Protein AF-A0A173RET5-F1 (afdb_monomer_lite)

Secondary structure (DSSP, 8-state):
--TTS---SS---EE-TTS-TTS-SSEEEEEEEB-TTS-BTGGGGGGGSHHHHHH--EEEEE-SS-EEEEEEEEEEEEE--S---SS-SSHHHHHHHHHHHHHH-SS-----S-----EEEEEEE--STT-EEEEEEEEE-

Structure (mmCIF, N/CA/C/O backbone):
data_AF-A0A173RET5-F1
#
_entry.id   AF-A0A173RET5-F1
#
loop_
_atom_site.group_PDB
_atom_site.id
_atom_site.type_symbol
_atom_site.label_atom_id
_atom_site.label_alt_id
_atom_site.label_comp_id
_atom_site.label_asym_id
_atom_site.label_entity_id
_atom_site.label_seq_id
_atom_site.pdbx_PDB_ins_code
_atom_site.Cartn_x
_atom_site.Cartn_y
_atom_site.Cartn_z
_atom_site.occupancy
_atom_site.B_iso_or_equiv
_atom_site.auth_seq_id
_atom_site.auth_comp_id
_atom_site.auth_asym_id
_atom_site.auth_atom_id
_atom_site.pdbx_PDB_model_num
ATOM 1 N N . MET A 1 1 ? 16.230 -11.394 -3.941 1.00 83.81 1 MET A N 1
ATOM 2 C CA . MET A 1 1 ? 15.971 -12.848 -3.826 1.00 83.81 1 MET A CA 1
ATOM 3 C C . MET A 1 1 ? 14.495 -13.091 -4.084 1.00 83.81 1 MET A C 1
ATOM 5 O O . MET A 1 1 ? 13.721 -12.183 -3.809 1.00 83.81 1 MET A O 1
ATOM 9 N N . ASP A 1 2 ? 14.122 -14.251 -4.621 1.00 90.44 2 ASP A N 1
ATOM 10 C CA . ASP A 1 2 ? 12.723 -14.685 -4.705 1.00 90.44 2 ASP A CA 1
ATOM 11 C C . ASP A 1 2 ? 12.213 -15.212 -3.347 1.00 90.44 2 ASP A C 1
ATOM 13 O O . ASP A 1 2 ? 12.929 -15.188 -2.340 1.00 90.44 2 ASP A O 1
ATOM 17 N N . TYR A 1 3 ? 10.961 -15.676 -3.311 1.00 91.25 3 TYR A N 1
ATOM 18 C CA . TYR A 1 3 ? 10.323 -16.222 -2.110 1.00 91.25 3 TYR A CA 1
ATOM 19 C C . TYR A 1 3 ? 11.087 -17.425 -1.529 1.00 91.25 3 TYR A C 1
ATOM 21 O O . TYR A 1 3 ? 11.172 -17.584 -0.313 1.00 91.25 3 TYR A O 1
ATOM 29 N N . ASN A 1 4 ? 11.726 -18.221 -2.390 1.00 93.12 4 ASN A N 1
ATOM 30 C CA . ASN A 1 4 ? 12.528 -19.387 -2.019 1.00 93.12 4 ASN A CA 1
ATOM 31 C C . ASN A 1 4 ? 13.980 -19.022 -1.662 1.00 93.12 4 ASN A C 1
ATOM 33 O O . ASN A 1 4 ? 14.838 -19.904 -1.593 1.00 93.12 4 ASN A O 1
ATOM 37 N N . LYS A 1 5 ? 14.275 -17.730 -1.454 1.00 90.38 5 LYS A N 1
ATOM 38 C CA . LYS A 1 5 ? 15.609 -17.185 -1.151 1.00 90.38 5 LYS A CA 1
ATOM 39 C C . LYS A 1 5 ? 16.640 -17.399 -2.267 1.00 90.38 5 LYS A C 1
ATOM 41 O O . LYS A 1 5 ? 17.840 -17.259 -2.037 1.00 90.38 5 LYS A O 1
ATOM 46 N N . LYS A 1 6 ? 16.205 -17.693 -3.494 1.00 94.06 6 LYS A N 1
ATOM 47 C CA . LYS A 1 6 ? 17.093 -17.819 -4.656 1.00 94.06 6 LYS A CA 1
ATOM 48 C C . LYS A 1 6 ? 17.346 -16.449 -5.278 1.00 94.06 6 LYS A C 1
ATOM 50 O O . LYS A 1 6 ? 16.569 -15.506 -5.107 1.00 94.06 6 LYS A O 1
ATOM 55 N N . LYS A 1 7 ? 18.458 -16.294 -6.001 1.00 89.56 7 LYS A N 1
ATOM 56 C CA . LYS A 1 7 ? 18.720 -15.060 -6.759 1.00 89.56 7 LYS A CA 1
ATOM 57 C C . LYS A 1 7 ? 17.618 -14.872 -7.807 1.00 89.56 7 LYS A C 1
ATOM 59 O O . LYS A 1 7 ? 17.296 -15.796 -8.539 1.00 89.56 7 LYS A O 1
ATOM 64 N N . SER A 1 8 ? 17.049 -13.673 -7.860 1.00 88.19 8 SER A N 1
ATOM 65 C CA . SER A 1 8 ? 15.991 -13.301 -8.801 1.00 88.19 8 SER A CA 1
ATOM 66 C C . SER A 1 8 ? 16.066 -11.804 -9.059 1.00 88.19 8 SER A C 1
ATOM 68 O O . SER A 1 8 ? 16.204 -11.032 -8.106 1.00 88.19 8 SER A O 1
ATOM 70 N N . SER A 1 9 ? 15.961 -11.417 -10.330 1.00 84.06 9 SER A N 1
ATOM 71 C CA . SER A 1 9 ? 15.901 -10.019 -10.771 1.00 84.06 9 SER A CA 1
ATOM 72 C C . SER A 1 9 ? 14.577 -9.347 -10.412 1.00 84.06 9 SER A C 1
ATOM 74 O O . SER A 1 9 ? 14.540 -8.138 -10.232 1.00 84.06 9 SER A O 1
ATOM 76 N N . SER A 1 10 ? 13.499 -10.129 -10.286 1.00 84.31 10 SER A N 1
ATOM 77 C CA . SER A 1 10 ? 12.160 -9.621 -9.952 1.00 84.31 10 SER A CA 1
ATOM 78 C C . SER A 1 10 ? 11.906 -9.528 -8.451 1.00 84.31 10 SER A C 1
ATOM 80 O O . SER A 1 10 ? 10.901 -8.955 -8.045 1.00 84.31 10 SER A O 1
ATOM 82 N N . GLY A 1 11 ? 12.791 -10.105 -7.631 1.00 88.62 11 GLY A N 1
ATOM 83 C CA . GLY A 1 11 ? 12.644 -10.139 -6.180 1.00 88.62 11 GLY A CA 1
ATOM 84 C C . GLY A 1 11 ? 11.358 -10.831 -5.711 1.00 88.62 11 GLY A C 1
ATOM 85 O O . GLY A 1 11 ? 10.864 -11.757 -6.357 1.00 88.62 11 GLY A O 1
ATOM 86 N N . THR A 1 12 ? 10.830 -10.351 -4.587 1.00 92.62 12 THR A N 1
ATOM 87 C CA . THR A 1 12 ? 9.563 -10.777 -3.975 1.00 92.62 12 THR A CA 1
ATOM 88 C C . THR A 1 12 ? 8.863 -9.539 -3.437 1.00 92.62 12 THR A C 1
ATOM 90 O O . THR A 1 12 ? 9.532 -8.581 -3.059 1.00 92.62 12 THR A O 1
ATOM 93 N N . ILE A 1 13 ? 7.534 -9.555 -3.377 1.00 94.69 13 ILE A N 1
ATOM 94 C CA . ILE A 1 13 ? 6.783 -8.546 -2.623 1.00 94.69 13 ILE A CA 1
ATOM 95 C C . ILE A 1 13 ? 7.055 -8.754 -1.129 1.00 94.69 13 ILE A C 1
ATOM 97 O O . ILE A 1 13 ? 6.978 -9.885 -0.649 1.00 94.69 13 ILE A O 1
ATOM 101 N N . PHE A 1 14 ? 7.375 -7.692 -0.392 1.00 94.88 14 PHE A N 1
ATOM 102 C CA . PHE A 1 14 ? 7.704 -7.790 1.031 1.00 94.88 14 PHE A CA 1
ATOM 103 C C . PHE A 1 14 ? 7.076 -6.665 1.853 1.00 94.88 14 PHE A C 1
ATOM 105 O O . PHE A 1 14 ? 6.886 -5.555 1.365 1.00 94.88 14 PHE A O 1
ATOM 112 N N . LEU A 1 15 ? 6.760 -6.972 3.110 1.00 96.75 15 LEU A N 1
ATOM 113 C CA . LEU A 1 15 ? 6.326 -6.002 4.112 1.00 96.75 15 LEU A CA 1
ATOM 114 C C . LEU A 1 15 ? 7.558 -5.313 4.720 1.00 96.75 15 LEU A C 1
ATOM 116 O O . LEU A 1 15 ? 8.582 -5.966 4.931 1.00 96.75 15 LEU A O 1
ATOM 120 N N . ASP A 1 16 ? 7.452 -4.016 4.999 1.00 95.81 16 ASP A N 1
ATOM 121 C CA . ASP A 1 16 ? 8.477 -3.245 5.705 1.00 95.81 16 ASP A CA 1
ATOM 122 C C . ASP A 1 16 ? 8.849 -3.906 7.039 1.00 95.81 16 ASP A C 1
ATOM 124 O O . ASP A 1 16 ? 7.982 -4.399 7.765 1.00 95.81 16 ASP A O 1
ATOM 128 N N . HIS A 1 17 ? 10.140 -3.918 7.377 1.00 95.00 17 HIS A N 1
ATOM 129 C CA . HIS A 1 17 ? 10.622 -4.598 8.577 1.00 95.00 17 HIS A CA 1
ATOM 130 C C . HIS A 1 17 ? 10.081 -3.977 9.870 1.00 95.00 17 HIS A C 1
ATOM 132 O O . HIS A 1 17 ? 10.093 -4.640 10.906 1.00 95.00 17 HIS A O 1
ATOM 138 N N . GLY A 1 18 ? 9.698 -2.694 9.844 1.00 95.75 18 GLY A N 1
ATOM 139 C CA . GLY A 1 18 ? 9.168 -1.997 11.012 1.00 95.75 18 GLY A CA 1
ATOM 140 C C . GLY A 1 18 ? 7.688 -2.289 11.251 1.00 95.75 18 GLY A C 1
ATOM 141 O O . GLY A 1 18 ? 7.175 -1.982 12.324 1.00 95.75 18 GLY A O 1
ATOM 142 N N . CYS A 1 19 ? 6.998 -2.874 10.268 1.00 97.25 19 CYS A N 1
ATOM 143 C CA . CYS A 1 19 ? 5.599 -3.252 10.401 1.00 97.25 19 CYS A CA 1
ATOM 144 C C . CYS A 1 19 ? 5.449 -4.566 11.173 1.00 97.25 19 CYS A C 1
ATOM 146 O O . CYS A 1 19 ? 6.290 -5.468 11.111 1.00 97.25 19 CYS A O 1
ATOM 148 N N . ASP A 1 20 ? 4.311 -4.715 11.843 1.00 96.38 20 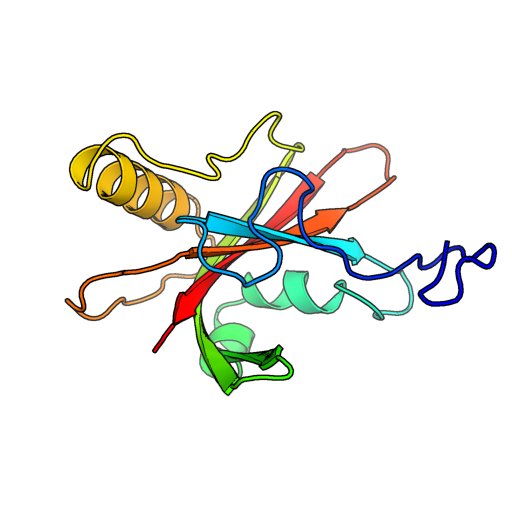ASP A N 1
ATOM 149 C CA . ASP A 1 20 ? 3.923 -5.983 12.439 1.00 96.38 20 ASP A CA 1
ATOM 150 C C . ASP A 1 20 ? 3.552 -6.989 11.340 1.00 96.38 20 ASP A C 1
ATOM 152 O O . ASP A 1 20 ? 2.725 -6.720 10.466 1.00 96.38 20 ASP A O 1
ATOM 156 N N . LYS A 1 21 ? 4.133 -8.191 11.412 1.00 93.62 21 LYS A N 1
ATOM 157 C CA . LYS A 1 21 ? 3.939 -9.275 10.430 1.00 93.62 21 LYS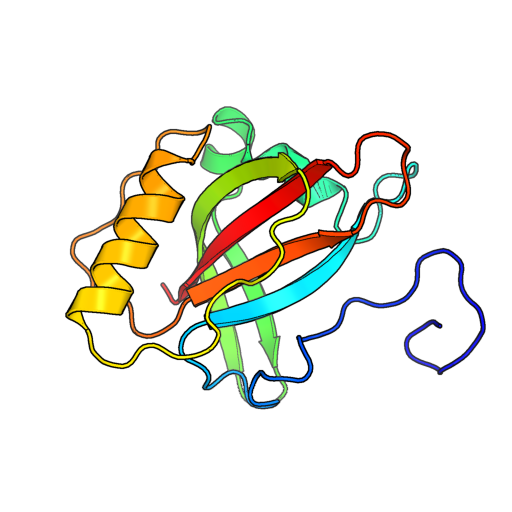 A CA 1
ATOM 158 C C . LYS A 1 21 ? 2.485 -9.752 10.321 1.00 93.62 21 LYS A C 1
ATOM 160 O O . LYS A 1 21 ? 2.135 -10.421 9.352 1.00 93.62 21 LYS A O 1
ATOM 165 N N . SER A 1 22 ? 1.652 -9.430 11.306 1.00 93.19 22 SER A N 1
ATOM 166 C CA . SER A 1 22 ? 0.219 -9.728 11.350 1.00 93.19 22 SER A CA 1
ATOM 167 C C . SER A 1 22 ? -0.646 -8.628 10.726 1.00 93.19 22 SER A C 1
ATOM 169 O O . SER A 1 22 ? -1.868 -8.709 10.825 1.00 93.19 22 SER A O 1
ATOM 171 N N . PHE A 1 23 ? -0.041 -7.615 10.094 1.00 95.06 23 PHE A N 1
ATOM 172 C CA . PHE A 1 23 ? -0.717 -6.466 9.484 1.00 95.06 23 PHE A CA 1
ATOM 173 C C . PHE A 1 23 ? -1.537 -5.617 10.472 1.00 95.06 23 PHE A C 1
ATOM 175 O O . PHE A 1 23 ? -2.593 -5.084 10.123 1.00 95.06 23 PHE A O 1
ATOM 182 N N . ILE A 1 24 ? -1.076 -5.510 11.725 1.00 94.75 24 ILE A N 1
ATOM 183 C CA . ILE A 1 24 ? -1.760 -4.725 12.767 1.00 94.75 24 ILE A CA 1
ATOM 184 C C . ILE A 1 24 ? -1.203 -3.309 12.950 1.00 94.75 24 ILE A C 1
ATOM 186 O O . ILE A 1 24 ? -1.813 -2.550 13.700 1.00 94.75 24 ILE A O 1
ATOM 190 N N . SER A 1 25 ? -0.115 -2.943 12.263 1.00 97.38 25 SER A N 1
ATOM 191 C CA . SER A 1 25 ? 0.431 -1.579 12.268 1.00 97.38 25 SER A CA 1
ATOM 192 C C . SER A 1 25 ? -0.579 -0.565 11.731 1.00 97.38 25 SER A C 1
ATOM 194 O O . SER A 1 25 ? -1.436 -0.913 10.911 1.00 97.38 25 SER A O 1
ATOM 196 N N . ASP A 1 26 ? -0.452 0.697 12.151 1.00 97.56 26 ASP A N 1
ATOM 197 C CA . ASP A 1 26 ? -1.339 1.764 11.677 1.00 97.56 26 ASP A CA 1
ATOM 198 C C . ASP A 1 26 ? -1.205 1.983 10.167 1.00 97.56 26 ASP A C 1
ATOM 200 O O . ASP A 1 26 ? -2.198 2.255 9.491 1.00 97.56 26 ASP A O 1
ATOM 204 N N . ASN A 1 27 ? 0.012 1.842 9.638 1.00 98.06 27 ASN A N 1
ATOM 205 C CA . ASN A 1 27 ? 0.307 1.844 8.212 1.00 98.06 27 ASN A CA 1
ATOM 206 C C . ASN A 1 27 ? 1.204 0.653 7.851 1.00 98.06 27 ASN A C 1
ATOM 208 O O . ASN A 1 27 ? 2.359 0.580 8.263 1.00 98.06 27 ASN A O 1
ATOM 212 N N . ASN A 1 28 ? 0.666 -0.275 7.063 1.00 97.94 28 ASN A N 1
ATOM 213 C CA . ASN A 1 28 ? 1.354 -1.478 6.613 1.00 97.94 28 ASN A CA 1
ATOM 214 C C . ASN A 1 28 ? 1.968 -1.219 5.240 1.00 97.94 28 ASN A C 1
ATOM 216 O O . ASN A 1 28 ? 1.260 -1.174 4.230 1.00 97.94 28 ASN A O 1
ATOM 220 N N . ILE A 1 29 ? 3.282 -1.021 5.209 1.00 97.44 29 ILE A N 1
ATOM 221 C CA . ILE A 1 29 ? 3.997 -0.627 3.997 1.00 97.44 29 ILE A CA 1
ATOM 222 C C . ILE A 1 29 ? 4.520 -1.874 3.283 1.00 97.44 29 ILE A C 1
ATOM 224 O O . ILE A 1 29 ? 5.263 -2.669 3.852 1.00 97.44 29 ILE A O 1
ATOM 228 N N . ILE A 1 30 ? 4.129 -2.045 2.026 1.00 97.25 30 ILE A N 1
ATOM 229 C CA . ILE A 1 30 ? 4.401 -3.220 1.206 1.00 97.25 30 ILE A CA 1
ATOM 230 C C . ILE A 1 30 ? 5.147 -2.765 -0.046 1.00 97.25 30 ILE A C 1
ATOM 232 O O . ILE A 1 30 ? 4.674 -1.915 -0.800 1.00 97.25 30 ILE A O 1
ATOM 236 N N . TYR A 1 31 ? 6.301 -3.367 -0.301 1.00 95.31 31 TYR A N 1
ATOM 237 C CA . TYR A 1 31 ? 7.165 -3.036 -1.425 1.00 95.31 31 TYR A CA 1
ATOM 238 C C . TYR A 1 31 ? 7.153 -4.134 -2.479 1.00 95.31 31 TYR A C 1
ATOM 240 O O . TYR A 1 31 ? 7.070 -5.324 -2.173 1.00 95.31 31 TYR A O 1
ATOM 248 N N . GLY A 1 32 ? 7.312 -3.730 -3.734 1.00 93.62 32 GLY A N 1
ATOM 249 C CA . GLY A 1 32 ? 7.482 -4.644 -4.855 1.00 93.62 32 GLY A CA 1
ATOM 250 C C . GLY A 1 32 ? 8.134 -3.947 -6.039 1.00 93.62 32 GLY A C 1
ATOM 251 O O . GLY A 1 32 ? 8.036 -2.731 -6.196 1.00 93.62 32 GLY A O 1
ATOM 252 N N . HIS A 1 33 ? 8.824 -4.704 -6.884 1.00 90.94 33 HIS A N 1
ATOM 253 C CA . HIS A 1 33 ? 9.476 -4.128 -8.057 1.00 90.94 33 HIS A CA 1
ATOM 254 C C . HIS A 1 33 ? 8.468 -3.682 -9.117 1.00 90.94 33 HIS A C 1
ATOM 256 O O . HIS A 1 33 ? 7.431 -4.311 -9.320 1.00 90.94 33 HIS A O 1
ATOM 262 N N . HIS A 1 34 ? 8.804 -2.612 -9.833 1.00 88.88 34 HIS A N 1
ATOM 263 C CA . HIS A 1 34 ? 8.176 -2.273 -11.106 1.00 88.88 34 HIS A CA 1
ATOM 264 C C . HIS A 1 34 ? 8.995 -2.915 -12.232 1.00 88.88 34 HIS A C 1
ATOM 266 O O . HIS A 1 34 ? 10.036 -2.398 -12.631 1.00 88.88 34 HIS A O 1
ATOM 272 N N . MET A 1 35 ? 8.543 -4.068 -12.728 1.00 86.75 35 MET A N 1
ATOM 273 C CA . MET A 1 35 ? 9.238 -4.785 -13.798 1.00 86.75 35 MET A CA 1
ATOM 274 C C . MET A 1 35 ? 8.801 -4.287 -15.181 1.00 86.75 35 MET A C 1
ATOM 276 O O . MET A 1 35 ? 7.608 -4.121 -15.431 1.00 86.75 35 MET A O 1
ATOM 280 N N . LYS A 1 36 ? 9.751 -4.137 -16.118 1.00 84.50 36 LYS A N 1
ATOM 281 C CA . LYS A 1 36 ? 9.489 -3.693 -17.509 1.00 84.50 36 LYS A CA 1
ATOM 282 C C . LYS A 1 36 ? 8.543 -4.609 -18.290 1.00 84.50 36 LYS A C 1
ATOM 284 O O . LYS A 1 36 ? 7.882 -4.162 -19.216 1.00 84.50 36 LYS A O 1
ATOM 289 N N . ASN A 1 37 ? 8.459 -5.883 -17.908 1.00 86.00 37 ASN A N 1
ATOM 290 C CA . ASN A 1 37 ? 7.536 -6.858 -18.496 1.00 86.00 37 ASN A CA 1
ATOM 291 C C . ASN A 1 37 ? 6.119 -6.808 -17.883 1.00 86.00 37 ASN A C 1
ATOM 293 O O . ASN A 1 37 ? 5.306 -7.687 -18.159 1.00 86.00 37 ASN A O 1
ATOM 297 N N . GLY A 1 38 ? 5.818 -5.821 -17.032 1.00 86.69 38 GLY A N 1
ATOM 298 C CA . GLY A 1 38 ? 4.482 -5.613 -16.473 1.00 86.69 38 GLY A CA 1
ATOM 299 C C . GLY A 1 38 ? 4.126 -6.495 -15.269 1.00 86.69 38 GLY A C 1
ATOM 300 O O . GLY A 1 38 ? 2.971 -6.479 -14.835 1.00 86.69 38 GLY A O 1
ATOM 301 N N . THR A 1 39 ? 5.076 -7.258 -14.718 1.00 90.38 39 THR A N 1
ATOM 302 C CA . THR A 1 39 ? 4.853 -8.109 -13.536 1.00 90.38 39 THR A CA 1
ATOM 303 C C . THR A 1 39 ? 5.079 -7.355 -12.218 1.00 90.38 39 THR A C 1
ATOM 305 O O . THR A 1 39 ? 5.424 -6.169 -12.198 1.00 90.38 39 THR A O 1
ATOM 308 N N . MET A 1 40 ? 4.878 -8.053 -11.093 1.00 92.00 40 MET A N 1
ATOM 309 C CA . MET A 1 40 ? 5.047 -7.515 -9.741 1.00 92.00 40 MET A CA 1
ATOM 310 C C . MET A 1 40 ? 4.132 -6.300 -9.513 1.00 92.00 40 MET A C 1
ATOM 312 O O . MET A 1 40 ? 2.919 -6.405 -9.688 1.00 92.00 40 MET A O 1
ATOM 316 N N . PHE A 1 41 ? 4.682 -5.147 -9.138 1.00 94.62 41 PHE A N 1
ATOM 317 C CA . PHE A 1 41 ? 3.920 -3.928 -8.875 1.00 94.62 41 PHE A CA 1
ATOM 318 C C . PHE A 1 41 ? 3.834 -2.984 -10.079 1.00 94.62 41 PHE A C 1
ATOM 320 O O . PHE A 1 41 ? 3.340 -1.870 -9.939 1.00 94.62 41 PHE A O 1
ATOM 327 N N . ALA A 1 42 ? 4.220 -3.415 -11.285 1.00 90.81 42 ALA A N 1
ATOM 328 C CA . ALA A 1 42 ? 4.093 -2.586 -12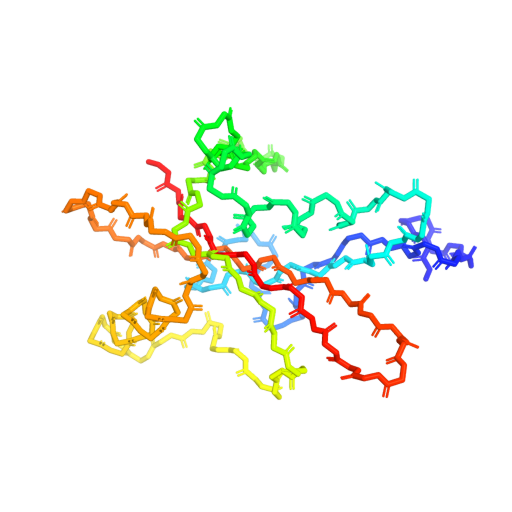.488 1.00 90.81 42 ALA A CA 1
ATOM 329 C C . ALA A 1 42 ? 2.655 -2.084 -12.727 1.00 90.81 42 ALA A C 1
ATOM 331 O O . ALA A 1 42 ? 2.445 -0.951 -13.149 1.00 90.81 42 ALA A O 1
ATOM 332 N N . LYS A 1 43 ? 1.643 -2.900 -12.399 1.00 92.12 43 LYS A N 1
ATOM 333 C CA . LYS A 1 43 ? 0.233 -2.499 -12.523 1.00 92.12 43 LYS A CA 1
ATOM 334 C C . LYS A 1 43 ? -0.189 -1.418 -11.524 1.00 92.12 43 LYS A C 1
ATOM 336 O O . LYS A 1 43 ? -1.198 -0.769 -11.777 1.00 92.12 43 LYS A O 1
ATOM 341 N N . LEU A 1 44 ? 0.564 -1.187 -10.441 1.00 93.50 44 LEU A N 1
ATOM 342 C CA . LEU A 1 44 ? 0.233 -0.135 -9.475 1.00 93.50 44 LEU A CA 1
ATOM 343 C C . LEU A 1 44 ? 0.266 1.263 -10.102 1.00 93.50 44 LEU A C 1
ATOM 345 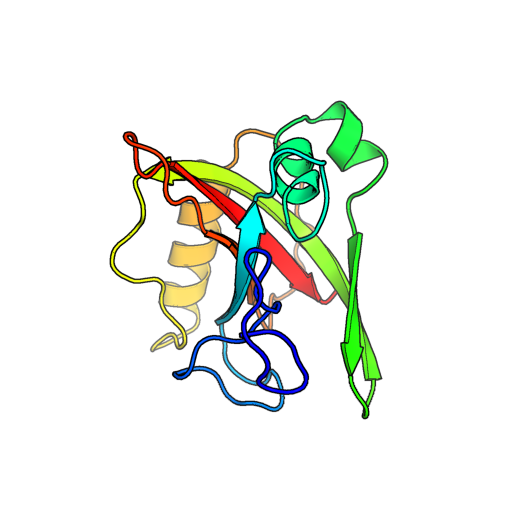O O . LEU A 1 44 ? -0.506 2.126 -9.699 1.00 93.50 44 LEU A O 1
ATOM 349 N N . LEU A 1 45 ? 1.090 1.465 -11.137 1.00 92.62 45 LEU A N 1
ATOM 350 C CA . LEU A 1 45 ? 1.158 2.725 -11.882 1.00 92.62 45 LEU A CA 1
ATOM 351 C C . LEU A 1 45 ? -0.205 3.124 -12.454 1.00 92.62 45 LEU A C 1
ATOM 353 O O . LEU A 1 45 ? -0.534 4.305 -12.468 1.00 92.62 45 LEU A O 1
ATOM 357 N N . LYS A 1 46 ? -1.020 2.147 -12.867 1.00 95.25 46 LYS A N 1
ATOM 358 C CA . LYS A 1 46 ? -2.330 2.402 -13.474 1.00 95.25 46 LYS A CA 1
ATOM 359 C C . LYS A 1 46 ? -3.352 2.958 -12.490 1.00 95.25 46 LYS A C 1
ATOM 361 O O . LYS A 1 46 ? -4.300 3.592 -12.926 1.00 95.25 46 LYS A O 1
ATOM 366 N N . PHE A 1 47 ? -3.171 2.789 -11.177 1.00 96.38 47 PHE A N 1
ATOM 367 C CA . PHE A 1 47 ? -4.082 3.393 -10.193 1.00 96.38 47 PHE A CA 1
ATOM 368 C C . PHE A 1 47 ? -4.062 4.923 -10.220 1.00 96.38 47 PHE A C 1
ATOM 370 O O . PHE A 1 47 ? -4.993 5.540 -9.716 1.00 96.38 47 PHE A O 1
ATOM 377 N N . ARG A 1 48 ? -3.036 5.528 -10.828 1.00 94.69 48 ARG A N 1
ATOM 378 C CA . ARG A 1 48 ? -2.954 6.972 -11.069 1.00 94.69 48 ARG A CA 1
ATOM 379 C C . ARG A 1 48 ? -3.919 7.442 -12.167 1.00 94.69 48 ARG A C 1
ATOM 381 O O . ARG A 1 48 ? -4.279 8.612 -12.214 1.00 94.69 48 ARG A O 1
ATOM 388 N N . GLU A 1 49 ? -4.363 6.533 -13.034 1.00 95.81 49 GLU A N 1
ATOM 389 C CA . GLU A 1 49 ? -5.330 6.810 -14.093 1.00 95.81 49 GLU A CA 1
ATOM 390 C C . GLU A 1 49 ? -6.759 6.671 -13.550 1.00 95.81 49 GLU A C 1
ATOM 392 O O . GLU A 1 49 ? -7.191 5.593 -13.132 1.00 95.81 49 GLU A O 1
ATOM 397 N N . GLU A 1 50 ? -7.542 7.749 -13.612 1.00 94.62 50 GLU A N 1
ATOM 398 C CA . GLU A 1 50 ? -8.906 7.776 -13.065 1.00 94.62 50 GLU A CA 1
ATOM 399 C C . GLU A 1 50 ? -9.821 6.696 -13.681 1.00 94.62 50 GLU A C 1
ATOM 401 O O . GLU A 1 50 ? -10.661 6.105 -13.001 1.00 94.62 50 GLU A O 1
ATOM 406 N N . SER A 1 51 ? -9.644 6.396 -14.972 1.00 95.56 51 SER A N 1
ATOM 407 C CA . SER A 1 51 ? -10.426 5.386 -15.695 1.00 95.56 51 SER A CA 1
ATOM 408 C C . SER A 1 51 ? -10.134 3.956 -15.225 1.00 95.56 51 SER A C 1
ATOM 410 O O . SER A 1 51 ? -11.052 3.134 -15.150 1.00 95.56 51 SER A O 1
ATOM 412 N N . PHE A 1 52 ? -8.878 3.660 -14.880 1.00 96.44 52 PHE A N 1
ATOM 413 C CA . PHE A 1 52 ? -8.478 2.377 -14.316 1.00 96.44 52 PHE A CA 1
ATOM 414 C C . PHE A 1 52 ? -8.995 2.249 -12.889 1.00 96.44 52 PHE A C 1
ATOM 416 O O . PHE A 1 52 ? -9.626 1.245 -12.567 1.00 96.44 52 PHE A O 1
ATOM 423 N N . LEU A 1 53 ? -8.810 3.286 -12.068 1.00 95.12 53 LEU A N 1
ATOM 424 C CA . LEU A 1 53 ? -9.276 3.299 -10.686 1.00 95.12 53 LEU A CA 1
ATOM 425 C C . LEU A 1 53 ? -10.793 3.083 -10.590 1.00 95.12 53 LEU A C 1
ATOM 427 O O . LEU A 1 53 ? -11.242 2.271 -9.788 1.00 95.12 53 LEU A O 1
ATOM 431 N N . LYS A 1 54 ? -11.591 3.729 -11.455 1.00 93.12 54 LYS A N 1
ATOM 432 C CA . LYS A 1 54 ? -13.053 3.523 -11.512 1.00 93.12 54 LYS A CA 1
ATOM 433 C C . LYS A 1 54 ? -13.435 2.050 -11.702 1.00 93.12 54 LYS A C 1
ATOM 435 O O . LYS A 1 54 ? -14.419 1.597 -11.126 1.00 93.12 54 LYS A O 1
ATOM 440 N N . LYS A 1 55 ? -12.656 1.299 -12.487 1.00 96.06 55 LYS A N 1
ATOM 441 C CA . LYS A 1 55 ? -12.886 -0.131 -12.760 1.00 96.06 55 LYS A CA 1
ATOM 442 C C . LYS A 1 55 ? -12.226 -1.055 -11.731 1.00 96.06 55 LYS A C 1
ATOM 444 O O . LYS A 1 55 ? -12.700 -2.165 -11.515 1.00 96.06 55 LYS A O 1
ATOM 449 N N . HIS A 1 56 ? -11.142 -0.605 -11.109 1.00 95.75 56 HIS A N 1
ATOM 450 C CA . HIS A 1 56 ? -10.278 -1.385 -10.231 1.00 95.75 56 HIS A CA 1
ATOM 451 C C . HIS A 1 56 ? -9.903 -0.549 -9.000 1.00 95.75 56 HIS A C 1
ATOM 453 O O . HIS A 1 56 ? -8.791 -0.042 -8.905 1.00 95.75 56 HIS A O 1
ATOM 459 N N . HIS A 1 57 ? -10.834 -0.388 -8.058 1.00 94.38 57 HIS A N 1
ATOM 460 C CA . HIS A 1 57 ? -10.633 0.430 -6.851 1.00 94.38 57 HIS A CA 1
ATOM 461 C C . HIS A 1 57 ? -10.304 -0.392 -5.596 1.00 94.38 57 HIS A C 1
ATOM 463 O O . HIS A 1 57 ? -10.079 0.192 -4.539 1.00 94.38 57 HIS A O 1
ATOM 469 N N . VAL A 1 58 ? -10.270 -1.725 -5.698 1.00 96.06 58 VAL A N 1
ATOM 470 C CA . VAL A 1 58 ? -10.002 -2.634 -4.574 1.00 96.06 58 VAL A CA 1
ATOM 471 C C . VAL A 1 58 ? -8.739 -3.447 -4.838 1.00 96.06 58 VAL A C 1
ATOM 473 O O . VAL A 1 58 ? -8.584 -4.056 -5.898 1.00 96.06 58 VAL A O 1
ATOM 476 N N . ILE A 1 59 ? -7.858 -3.488 -3.845 1.00 97.19 59 ILE A N 1
ATOM 477 C CA . ILE A 1 59 ? -6.737 -4.422 -3.747 1.00 97.19 59 ILE A CA 1
ATOM 478 C C . ILE A 1 59 ? -7.131 -5.506 -2.742 1.00 97.19 59 ILE A C 1
ATOM 480 O O . ILE A 1 59 ? -7.592 -5.196 -1.648 1.00 97.19 59 ILE A O 1
ATOM 484 N N . ILE A 1 60 ? -6.948 -6.778 -3.093 1.00 97.56 60 ILE A N 1
ATOM 485 C CA . ILE A 1 60 ? -7.267 -7.895 -2.196 1.00 97.56 60 ILE A CA 1
ATOM 486 C C . ILE A 1 60 ? -5.971 -8.425 -1.586 1.00 97.56 60 ILE A C 1
ATOM 488 O O . ILE A 1 60 ? -5.065 -8.838 -2.313 1.00 97.56 60 ILE A O 1
ATOM 492 N N . LEU A 1 61 ? -5.892 -8.429 -0.256 1.00 96.31 61 LEU A N 1
ATOM 493 C CA . LEU A 1 61 ? -4.770 -8.992 0.490 1.00 96.31 61 LEU A CA 1
ATOM 494 C C . LEU A 1 61 ? -5.216 -10.265 1.212 1.00 96.31 61 LEU A C 1
ATOM 496 O O . LEU A 1 61 ? -5.987 -10.225 2.171 1.00 96.31 61 LEU A O 1
ATOM 500 N N . TYR A 1 62 ? -4.705 -11.402 0.748 1.00 95.62 62 TYR A N 1
ATOM 501 C CA . TYR A 1 62 ? -4.926 -12.700 1.376 1.00 95.62 62 TYR A CA 1
ATOM 502 C C . TYR A 1 62 ? -3.901 -12.928 2.483 1.00 95.62 62 TYR A C 1
ATOM 504 O O . TYR A 1 62 ? -2.694 -12.868 2.253 1.00 95.62 62 TYR A O 1
ATOM 512 N N . THR A 1 63 ? -4.386 -13.229 3.682 1.00 91.69 63 THR A N 1
ATOM 513 C CA . THR A 1 63 ? -3.563 -13.678 4.807 1.00 91.69 63 THR A CA 1
ATOM 514 C C . THR A 1 63 ? -4.034 -15.061 5.252 1.00 91.69 63 THR A C 1
ATOM 516 O O . THR A 1 63 ? -5.177 -15.425 4.973 1.00 91.69 63 THR A O 1
ATOM 519 N N . PRO A 1 64 ? -3.223 -15.823 6.010 1.00 92.50 64 PRO A N 1
ATOM 520 C CA . PRO A 1 64 ? -3.673 -17.102 6.560 1.00 92.50 64 PRO A CA 1
ATOM 521 C C . PRO A 1 64 ? -4.930 -17.002 7.439 1.00 92.50 64 PRO A C 1
ATOM 523 O O . PRO A 1 64 ? -5.626 -17.994 7.614 1.00 92.50 64 PRO A O 1
ATOM 526 N N . LYS A 1 65 ? -5.207 -15.822 8.019 1.00 91.81 65 LYS A N 1
ATOM 527 C CA . LYS A 1 65 ? -6.323 -15.606 8.953 1.00 91.81 65 LYS A CA 1
ATOM 528 C C . LYS A 1 65 ? -7.570 -15.018 8.293 1.00 91.81 65 LYS A C 1
ATOM 530 O O . LYS A 1 65 ? -8.674 -15.315 8.732 1.00 91.81 65 LYS A O 1
ATOM 535 N N . LYS A 1 66 ? -7.403 -14.139 7.301 1.00 92.94 66 LYS A N 1
ATOM 536 C CA . LYS A 1 66 ? -8.509 -13.453 6.618 1.00 92.94 66 LYS A CA 1
ATOM 537 C C . LYS A 1 66 ? -8.124 -12.932 5.235 1.00 92.94 66 LYS A C 1
ATOM 539 O O . LYS A 1 66 ? -6.952 -12.646 4.970 1.00 92.94 66 LYS A O 1
ATOM 544 N N . THR A 1 67 ? -9.138 -12.729 4.403 1.00 96.31 67 THR A N 1
ATOM 545 C CA . THR A 1 67 ? -9.061 -11.935 3.173 1.00 96.31 67 THR A CA 1
ATOM 546 C C . THR A 1 67 ? -9.459 -10.501 3.490 1.00 96.31 67 THR A C 1
ATOM 548 O O . THR A 1 67 ? -10.524 -10.273 4.057 1.00 96.31 67 THR A O 1
ATOM 551 N N . MET A 1 68 ? -8.608 -9.540 3.142 1.00 96.19 68 MET A N 1
ATOM 552 C CA . MET A 1 68 ? -8.874 -8.113 3.331 1.00 96.19 68 MET A CA 1
ATOM 553 C C . MET A 1 68 ? -9.148 -7.457 1.982 1.00 96.19 68 MET A C 1
ATOM 555 O O . MET A 1 68 ? -8.365 -7.616 1.043 1.00 96.19 68 MET A O 1
ATOM 559 N N . HIS A 1 69 ? -10.245 -6.709 1.906 1.00 96.94 69 HIS A N 1
ATOM 560 C CA . HIS A 1 69 ? -10.610 -5.889 0.756 1.00 96.94 69 HIS A CA 1
ATOM 561 C C . HIS A 1 69 ? -10.181 -4.455 1.046 1.00 96.94 69 HIS A C 1
ATOM 563 O O . HIS A 1 69 ? -10.668 -3.835 1.987 1.00 96.94 69 HIS A O 1
ATOM 569 N N . LEU A 1 70 ? -9.208 -3.960 0.284 1.00 96.88 70 LEU A N 1
ATOM 570 C CA . LEU A 1 70 ? -8.558 -2.681 0.531 1.00 96.88 70 LEU A CA 1
ATOM 571 C C . LEU A 1 70 ? -8.964 -1.685 -0.555 1.00 96.88 70 LEU A C 1
ATOM 573 O O . LEU A 1 70 ? -8.491 -1.767 -1.690 1.00 96.88 70 LEU A O 1
ATOM 577 N N . LYS A 1 71 ? -9.832 -0.737 -0.212 1.00 96.19 71 LYS A N 1
ATOM 578 C CA . LYS A 1 71 ? -10.266 0.342 -1.102 1.00 96.19 71 LYS A CA 1
ATOM 579 C C . LYS A 1 71 ? -9.146 1.366 -1.251 1.00 96.19 71 LYS A C 1
ATOM 581 O O . LYS A 1 71 ? -8.638 1.885 -0.259 1.00 96.19 71 LYS A O 1
ATOM 586 N N . VAL A 1 72 ? -8.751 1.662 -2.486 1.00 97.19 72 VAL A N 1
ATOM 587 C CA . VAL A 1 72 ? -7.718 2.661 -2.790 1.00 97.19 72 VAL A CA 1
ATOM 588 C C . VAL A 1 72 ? -8.245 4.066 -2.509 1.00 97.19 72 VAL A C 1
ATOM 590 O O . VAL A 1 72 ? -9.341 4.423 -2.934 1.00 97.19 72 VAL A O 1
ATOM 593 N N . ILE A 1 73 ? -7.444 4.864 -1.801 1.00 96.69 73 ILE A N 1
ATOM 594 C CA . ILE A 1 73 ? -7.787 6.220 -1.345 1.00 96.69 73 ILE A CA 1
ATOM 595 C C . ILE A 1 73 ? -6.837 7.301 -1.865 1.00 96.69 73 ILE A C 1
ATOM 597 O O . ILE A 1 73 ? -7.151 8.487 -1.770 1.00 96.69 73 ILE A O 1
ATOM 601 N N . SER A 1 74 ? -5.672 6.909 -2.387 1.00 97.06 74 SER A N 1
ATOM 602 C CA . SER A 1 74 ? -4.710 7.807 -3.029 1.00 97.06 74 SER A CA 1
ATOM 603 C C . SER A 1 74 ? -3.750 7.020 -3.923 1.00 97.06 74 SER A C 1
ATOM 605 O O . SER A 1 74 ? -3.367 5.899 -3.576 1.00 97.06 74 SER A O 1
ATOM 607 N N . ALA A 1 75 ? -3.351 7.608 -5.053 1.00 97.06 75 ALA A N 1
ATOM 608 C CA . ALA A 1 75 ? -2.275 7.098 -5.899 1.00 97.06 75 ALA A CA 1
ATOM 609 C C . ALA A 1 75 ? -1.474 8.247 -6.531 1.00 97.06 75 ALA A C 1
ATOM 611 O O . ALA A 1 75 ? -2.058 9.161 -7.107 1.00 97.06 75 ALA A O 1
ATOM 612 N N . TYR A 1 76 ? -0.144 8.207 -6.450 1.00 95.06 76 TYR A N 1
ATOM 613 C CA . TYR A 1 76 ? 0.727 9.248 -7.013 1.00 95.06 76 TYR A CA 1
ATOM 614 C C . TYR A 1 76 ? 2.145 8.738 -7.274 1.00 95.06 76 TYR A C 1
ATOM 616 O O . TYR A 1 76 ? 2.560 7.726 -6.702 1.00 95.06 76 TYR A O 1
ATOM 624 N N . ALA A 1 77 ? 2.909 9.448 -8.108 1.00 92.69 77 ALA A N 1
ATOM 625 C CA . ALA A 1 77 ? 4.338 9.201 -8.286 1.00 92.69 77 ALA A CA 1
ATOM 626 C C . ALA A 1 77 ? 5.189 10.406 -7.865 1.00 92.69 77 ALA A C 1
ATOM 628 O O . ALA A 1 77 ? 4.983 11.523 -8.330 1.00 92.69 77 ALA A O 1
ATOM 629 N N . VAL A 1 78 ? 6.179 10.168 -7.004 1.00 90.00 78 VAL A N 1
ATOM 630 C CA . VAL A 1 78 ? 7.168 11.170 -6.571 1.00 90.00 78 VAL A CA 1
ATOM 631 C C . VAL A 1 78 ? 8.534 10.513 -6.395 1.00 90.00 78 VAL A C 1
ATOM 633 O O . VAL A 1 78 ? 8.622 9.283 -6.332 1.00 90.00 78 VAL A O 1
ATOM 636 N N . LYS A 1 79 ? 9.597 11.318 -6.278 1.00 87.94 79 LYS A N 1
ATOM 637 C CA . LYS A 1 79 ? 10.914 10.826 -5.846 1.00 87.94 79 LYS A CA 1
ATOM 638 C C . LYS A 1 79 ? 10.780 10.054 -4.537 1.00 87.94 79 LYS A C 1
ATOM 640 O O . LYS A 1 79 ? 9.929 10.392 -3.711 1.00 87.94 79 LYS A O 1
ATOM 645 N N . ALA A 1 80 ? 11.604 9.021 -4.375 1.00 82.44 80 ALA A N 1
ATOM 646 C CA . ALA A 1 80 ? 11.606 8.183 -3.186 1.00 82.44 80 ALA A CA 1
ATOM 647 C C . ALA A 1 80 ? 11.545 9.037 -1.906 1.00 82.44 80 ALA A C 1
ATOM 649 O O . ALA A 1 80 ? 12.389 9.896 -1.673 1.00 82.44 80 ALA A O 1
ATOM 650 N N . GLN A 1 81 ? 10.498 8.823 -1.112 1.00 75.06 81 GLN A N 1
ATOM 651 C CA . GLN A 1 81 ? 10.352 9.441 0.201 1.00 75.06 81 GLN A CA 1
ATOM 652 C C . GLN A 1 81 ? 11.222 8.687 1.204 1.00 75.06 81 GLN A C 1
ATOM 654 O O . GLN A 1 81 ? 11.144 7.458 1.262 1.00 75.06 81 GLN A O 1
ATOM 659 N N . ASP A 1 82 ? 11.994 9.424 2.003 1.00 68.25 82 ASP A N 1
ATOM 660 C CA . ASP A 1 82 ? 12.929 8.835 2.966 1.00 68.25 82 ASP A CA 1
ATOM 661 C C . ASP A 1 82 ? 12.218 8.002 4.039 1.00 68.25 82 ASP A C 1
ATOM 663 O O . ASP A 1 82 ? 12.691 6.922 4.387 1.00 68.25 82 ASP A O 1
ATOM 667 N N . GLN A 1 83 ? 11.070 8.465 4.553 1.00 80.25 83 GLN A N 1
ATOM 668 C CA . GLN A 1 83 ? 10.305 7.740 5.572 1.00 80.25 83 GLN A CA 1
ATOM 669 C C . GLN A 1 83 ? 8.794 7.955 5.440 1.00 80.25 83 GLN A C 1
ATOM 671 O O . GLN A 1 83 ? 8.307 9.075 5.278 1.00 80.25 83 GLN A O 1
ATOM 676 N N . MET A 1 84 ? 8.046 6.859 5.572 1.00 91.88 84 MET A N 1
ATOM 677 C CA . MET A 1 84 ? 6.601 6.869 5.797 1.00 91.88 84 MET A CA 1
ATOM 678 C C . MET A 1 84 ? 6.336 6.382 7.226 1.00 91.88 84 MET A C 1
ATOM 680 O O . MET A 1 84 ? 6.967 5.414 7.653 1.00 91.88 84 MET A O 1
ATOM 684 N N . PRO A 1 85 ? 5.414 7.014 7.970 1.00 95.38 85 PRO A N 1
ATOM 685 C CA . PRO A 1 85 ? 5.093 6.582 9.323 1.00 95.38 85 PRO A CA 1
ATOM 686 C C . PRO A 1 85 ? 4.460 5.189 9.288 1.00 95.38 85 PRO A C 1
ATOM 688 O O . PRO A 1 85 ? 3.555 4.948 8.487 1.00 95.38 85 PRO A O 1
ATOM 691 N N . ILE A 1 86 ? 4.934 4.296 10.158 1.00 97.19 86 ILE A N 1
ATOM 692 C CA . ILE A 1 86 ? 4.340 2.970 10.414 1.00 97.19 86 ILE A CA 1
ATOM 693 C C . ILE A 1 86 ? 3.311 3.054 11.548 1.00 97.19 86 ILE A C 1
ATOM 695 O O . ILE A 1 86 ? 2.296 2.355 11.526 1.00 97.19 86 ILE A O 1
ATOM 699 N N . THR A 1 87 ? 3.569 3.931 12.519 1.00 97.00 87 THR A N 1
ATOM 700 C CA . THR A 1 87 ? 2.709 4.231 13.666 1.00 97.00 87 THR A CA 1
ATOM 701 C C . THR A 1 87 ? 2.443 5.731 13.751 1.00 97.00 87 THR A C 1
ATOM 703 O O . THR A 1 87 ? 3.249 6.545 13.288 1.00 97.00 87 THR A O 1
ATOM 706 N N . PHE A 1 88 ? 1.317 6.102 14.355 1.00 96.56 88 PHE A N 1
ATOM 707 C CA . PHE A 1 88 ? 0.976 7.491 14.665 1.00 96.56 88 PHE A CA 1
ATOM 708 C C . PHE A 1 88 ? 0.860 7.672 16.176 1.00 96.56 88 PHE A C 1
ATOM 710 O O . PHE A 1 88 ? 0.391 6.780 16.878 1.00 96.56 88 PHE A O 1
ATOM 717 N N . ALA A 1 89 ? 1.245 8.839 16.699 1.00 95.94 89 ALA A N 1
ATOM 718 C CA . ALA A 1 89 ? 1.130 9.087 18.137 1.00 95.94 89 ALA A CA 1
ATOM 719 C C . ALA A 1 89 ? -0.334 9.228 18.590 1.00 95.94 89 ALA A C 1
ATOM 721 O O . ALA A 1 89 ? -0.648 9.012 19.757 1.00 95.94 89 ALA A O 1
ATOM 722 N N . ASN A 1 90 ? -1.224 9.640 17.681 1.00 95.50 90 A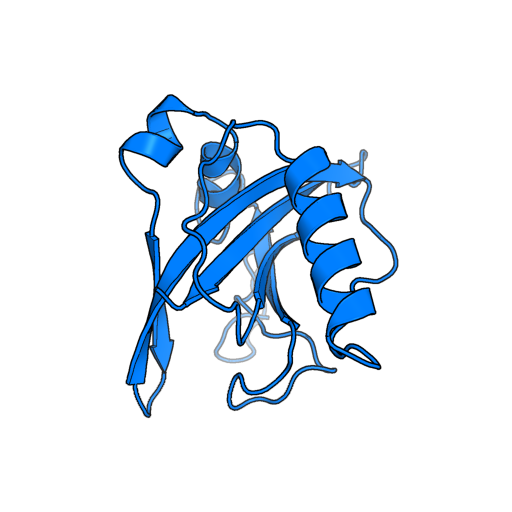SN A N 1
ATOM 723 C CA . ASN A 1 90 ? -2.651 9.814 17.932 1.00 95.50 90 ASN A CA 1
ATOM 724 C C . ASN A 1 90 ? -3.456 9.893 16.620 1.00 95.50 90 ASN A C 1
ATOM 726 O O . ASN A 1 90 ? -2.909 10.015 15.520 1.00 95.50 90 ASN A O 1
ATOM 730 N N . GLU A 1 91 ? -4.783 9.882 16.755 1.00 93.06 91 GLU A N 1
ATOM 731 C CA . GLU A 1 91 ? -5.729 9.991 15.637 1.00 93.06 91 GLU A CA 1
ATOM 732 C C . GLU A 1 91 ? -5.601 11.301 14.842 1.00 93.06 91 GLU A C 1
ATOM 734 O O . GLU A 1 91 ? -5.857 11.311 13.639 1.00 93.06 91 GLU A O 1
ATOM 739 N N . THR A 1 92 ? -5.185 12.407 15.469 1.00 95.31 92 THR A N 1
ATOM 740 C CA . THR A 1 92 ? -4.993 13.691 14.773 1.00 95.31 92 THR A CA 1
ATOM 741 C C . THR A 1 92 ? -3.866 13.589 13.750 1.00 95.31 92 THR A C 1
ATOM 743 O O . THR A 1 92 ? -4.086 13.876 12.575 1.00 95.31 92 THR A O 1
ATOM 746 N N . GLN A 1 93 ? -2.699 13.074 14.147 1.00 96.12 93 GLN A N 1
ATOM 747 C CA . GLN A 1 93 ? -1.567 12.869 13.234 1.00 96.12 93 GLN A CA 1
ATOM 748 C C . GLN A 1 93 ? -1.908 11.904 12.093 1.00 96.12 93 GLN A C 1
ATOM 750 O O . GLN A 1 93 ? -1.519 12.116 10.943 1.00 96.12 93 GLN A O 1
ATOM 755 N N . LYS A 1 94 ? -2.679 10.854 12.386 1.00 95.69 94 LYS A N 1
ATOM 756 C CA . LYS A 1 94 ? -3.158 9.919 11.364 1.00 95.69 94 LYS A CA 1
ATOM 757 C C . LYS A 1 94 ? -4.068 10.608 10.345 1.00 95.69 94 LYS A C 1
ATOM 759 O O . LYS A 1 94 ? -3.895 10.420 9.140 1.00 95.69 94 LYS A O 1
ATOM 764 N N . LYS A 1 95 ? -5.008 11.444 10.799 1.00 94.44 95 LYS A N 1
ATOM 765 C CA . LYS A 1 95 ? -5.887 12.240 9.923 1.00 94.44 95 LYS A CA 1
ATOM 766 C C . LYS A 1 95 ? -5.107 13.244 9.077 1.00 94.44 95 LYS A C 1
ATOM 768 O O . LYS A 1 95 ? -5.406 13.396 7.891 1.00 94.44 95 LYS A O 1
ATOM 773 N N . GLU A 1 96 ? -4.099 13.898 9.647 1.00 95.50 96 GLU A N 1
ATOM 774 C CA . GLU A 1 96 ? -3.200 14.795 8.912 1.00 95.50 96 GLU A CA 1
ATOM 775 C C . GLU A 1 96 ? -2.442 14.044 7.816 1.00 95.50 96 GLU A C 1
ATOM 777 O O . GLU A 1 96 ? -2.394 14.502 6.672 1.00 95.50 96 GLU A O 1
ATOM 782 N N . TYR A 1 97 ? -1.925 12.851 8.122 1.00 96.19 97 TYR A N 1
ATOM 783 C CA . TYR A 1 97 ? -1.267 12.001 7.134 1.00 96.19 97 TYR A CA 1
ATOM 784 C C . TYR A 1 97 ? -2.220 11.572 6.013 1.00 96.19 97 TYR A C 1
ATOM 786 O O . TYR A 1 97 ? -1.875 11.721 4.842 1.00 96.19 97 TYR A O 1
ATOM 794 N N . ILE A 1 98 ? -3.437 11.124 6.346 1.00 95.25 98 ILE A N 1
ATOM 795 C CA . ILE A 1 98 ? -4.474 10.776 5.357 1.00 95.25 98 ILE A CA 1
ATOM 796 C C . ILE A 1 98 ? -4.797 11.987 4.472 1.00 95.25 98 ILE A C 1
ATOM 798 O O . ILE A 1 98 ? -4.878 11.870 3.251 1.00 95.25 98 ILE A O 1
ATOM 802 N N . THR A 1 99 ? -4.934 13.172 5.063 1.00 94.94 99 THR A N 1
ATOM 803 C CA . THR A 1 99 ? -5.196 14.411 4.319 1.00 94.94 99 THR A CA 1
ATOM 804 C C . THR A 1 99 ? -4.040 14.741 3.373 1.00 94.94 99 THR A C 1
ATOM 806 O O . THR A 1 99 ? -4.266 15.051 2.202 1.00 94.94 99 THR A O 1
ATOM 809 N N . LYS A 1 100 ? -2.795 14.609 3.846 1.00 95.44 100 LYS A N 1
ATOM 810 C CA . LYS A 1 100 ? -1.583 14.825 3.048 1.00 95.44 100 LYS A CA 1
ATOM 811 C C . LYS A 1 100 ? -1.530 13.889 1.840 1.00 95.44 100 LYS A C 1
ATOM 813 O O . LYS A 1 100 ? -1.430 14.375 0.717 1.00 95.44 100 LYS A O 1
ATOM 818 N N . ILE A 1 101 ? -1.623 12.571 2.043 1.00 95.62 101 ILE A N 1
ATOM 819 C CA . ILE A 1 101 ? -1.529 11.600 0.937 1.00 95.62 101 ILE A CA 1
ATOM 820 C C . ILE A 1 101 ? -2.678 11.765 -0.059 1.00 95.62 101 ILE A C 1
ATOM 822 O O . ILE A 1 101 ? -2.485 11.570 -1.255 1.00 95.62 101 ILE A O 1
ATOM 826 N N . ARG A 1 102 ? -3.869 12.174 0.397 1.00 95.06 102 ARG A N 1
ATOM 827 C CA . ARG A 1 102 ? -5.006 12.444 -0.492 1.00 95.06 102 ARG A CA 1
ATOM 828 C C . ARG A 1 102 ? -4.803 13.695 -1.330 1.00 95.06 102 ARG A C 1
ATOM 830 O O . ARG A 1 102 ? -5.134 13.675 -2.507 1.00 95.06 102 ARG A O 1
ATOM 837 N N . ARG A 1 103 ? -4.211 14.749 -0.765 1.00 95.00 103 ARG A N 1
ATOM 838 C CA . ARG A 1 103 ? -3.845 15.957 -1.519 1.00 95.00 103 ARG A CA 1
ATOM 839 C C . ARG A 1 103 ? -2.791 15.675 -2.593 1.00 95.00 103 ARG A C 1
ATOM 841 O O . ARG A 1 103 ? -2.763 16.366 -3.602 1.00 95.00 103 ARG A O 1
ATOM 848 N N . MET A 1 104 ? -1.930 14.687 -2.364 1.00 95.25 104 MET A N 1
ATOM 849 C CA . MET A 1 104 ? -0.933 14.250 -3.343 1.00 95.25 104 MET A CA 1
ATOM 850 C C . MET A 1 104 ? -1.511 13.356 -4.445 1.00 95.25 104 MET A C 1
ATOM 852 O O . MET A 1 104 ? -0.847 13.178 -5.459 1.00 95.25 104 MET A O 1
ATOM 856 N N . SER A 1 105 ? -2.704 12.783 -4.247 1.00 96.81 105 SER A N 1
ATOM 857 C CA . SER A 1 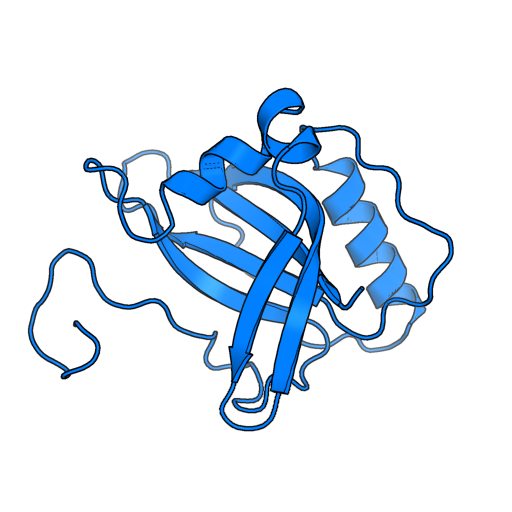105 ? -3.322 11.856 -5.197 1.00 96.81 105 SER A CA 1
ATOM 858 C C . SER A 1 105 ? -3.527 12.520 -6.556 1.00 96.81 105 SER A C 1
ATOM 860 O O . SER A 1 105 ? -4.094 13.606 -6.644 1.00 96.81 105 SER A O 1
ATOM 862 N N . GLU A 1 106 ? -3.106 11.835 -7.613 1.00 96.19 106 GLU A N 1
ATOM 863 C CA . GLU A 1 106 ? -3.352 12.248 -8.994 1.00 96.19 106 GLU A CA 1
ATOM 864 C C . GLU A 1 106 ? -4.821 12.035 -9.412 1.00 96.19 106 GLU A C 1
ATOM 866 O O . GLU A 1 106 ? -5.427 12.969 -9.941 1.00 96.19 106 GLU A O 1
ATOM 871 N N . PRO A 1 107 ? -5.456 10.873 -9.150 1.00 95.25 107 PRO A N 1
ATOM 872 C CA . PRO A 1 107 ? -6.891 10.722 -9.340 1.00 95.25 107 PRO A CA 1
ATOM 873 C C . PRO A 1 107 ? -7.667 11.360 -8.182 1.00 95.25 107 PRO A C 1
ATOM 875 O O . PRO A 1 107 ? -7.260 11.295 -7.016 1.00 95.25 107 PRO A O 1
ATOM 878 N N . SER A 1 108 ? -8.844 11.905 -8.495 1.00 91.50 108 SER A N 1
ATOM 879 C CA . SER A 1 108 ? -9.806 12.358 -7.489 1.00 91.50 108 SER A CA 1
ATOM 880 C C . SER A 1 108 ? -10.591 11.169 -6.939 1.00 91.50 108 SER A C 1
ATOM 882 O O . SER A 1 108 ? -11.263 10.454 -7.684 1.00 91.50 108 SER A O 1
ATOM 884 N N . ILE A 1 109 ? -10.503 10.946 -5.626 1.00 90.75 109 ILE A N 1
ATOM 885 C CA . ILE A 1 109 ? -11.105 9.791 -4.953 1.00 90.75 109 ILE A CA 1
ATOM 886 C C . ILE A 1 109 ? -12.004 10.279 -3.825 1.00 90.75 109 ILE A C 1
ATOM 888 O O . ILE A 1 109 ? -11.552 10.949 -2.888 1.00 90.75 109 ILE A O 1
ATOM 892 N N . LYS A 1 110 ? -13.287 9.918 -3.900 1.00 84.44 110 LYS A N 1
ATOM 893 C CA . LYS A 1 110 ? -14.227 10.109 -2.795 1.00 84.44 110 LYS A CA 1
ATOM 894 C C . LYS A 1 110 ? -13.974 9.038 -1.742 1.00 84.44 110 LYS A C 1
ATOM 896 O O . LYS A 1 110 ? -13.871 7.857 -2.062 1.00 84.44 110 LYS A O 1
ATOM 901 N N . LEU A 1 111 ? -13.869 9.478 -0.497 1.00 79.62 111 LEU A N 1
ATOM 902 C CA . LEU A 1 111 ? -13.808 8.598 0.658 1.00 79.62 111 LEU A CA 1
ATOM 903 C C . LEU A 1 111 ? -15.103 8.797 1.423 1.00 79.62 111 LEU A C 1
ATOM 905 O O . LEU A 1 111 ? -15.532 9.938 1.592 1.00 79.62 111 LEU A O 1
ATOM 909 N N . ASP A 1 112 ? -15.683 7.698 1.866 1.00 80.12 112 ASP A N 1
ATOM 910 C CA . ASP A 1 112 ? -16.842 7.721 2.743 1.00 80.12 112 ASP A CA 1
ATOM 911 C C . ASP A 1 112 ? -16.401 8.167 4.148 1.00 80.12 112 ASP A C 1
ATOM 913 O O . ASP A 1 112 ? -15.240 7.977 4.519 1.00 80.12 112 ASP A O 1
ATOM 917 N N . ASP A 1 113 ? -17.304 8.724 4.958 1.00 72.38 113 ASP A N 1
ATOM 918 C CA . ASP A 1 113 ? -17.012 9.188 6.331 1.00 72.38 113 ASP A CA 1
ATOM 919 C C . ASP A 1 113 ? -16.792 8.030 7.332 1.00 72.38 113 ASP A C 1
ATOM 921 O O . ASP A 1 113 ? -17.130 8.101 8.516 1.00 72.38 113 ASP A O 1
ATOM 925 N N . LYS A 1 114 ? -16.211 6.922 6.865 1.00 82.31 114 LYS A N 1
ATOM 926 C CA . LYS A 1 114 ? -15.857 5.771 7.683 1.00 82.31 114 LYS A CA 1
ATOM 927 C C . LYS A 1 114 ? -14.567 6.059 8.447 1.00 82.31 114 LYS A C 1
ATOM 929 O O . LYS A 1 114 ? -13.591 6.587 7.910 1.00 82.31 114 LYS A O 1
ATOM 934 N N . LYS A 1 115 ? -14.538 5.647 9.715 1.00 86.75 115 LYS A N 1
ATOM 935 C CA . LYS A 1 115 ? -13.305 5.624 10.501 1.00 86.75 115 LYS A CA 1
ATOM 936 C C . LYS A 1 115 ? -12.272 4.727 9.806 1.00 86.75 115 LYS A C 1
ATOM 938 O O . LYS A 1 115 ? -12.539 3.558 9.547 1.00 86.75 115 LYS A O 1
ATOM 943 N N . ILE A 1 116 ? -11.088 5.276 9.537 1.00 93.06 116 ILE A N 1
ATOM 944 C CA . ILE A 1 116 ? -9.959 4.520 8.988 1.00 93.06 116 ILE A CA 1
ATOM 945 C C . ILE A 1 116 ? -9.174 3.905 10.144 1.00 93.06 116 ILE A C 1
ATOM 947 O O . ILE A 1 116 ? -8.463 4.606 10.867 1.00 93.06 116 ILE A O 1
ATOM 951 N N . ASP A 1 117 ? -9.259 2.586 10.290 1.00 92.81 117 ASP A N 1
ATOM 952 C CA . ASP A 1 117 ? -8.514 1.862 11.321 1.00 92.81 117 ASP A CA 1
ATOM 953 C C . ASP A 1 117 ? -7.064 1.591 10.911 1.00 92.81 117 ASP A C 1
ATOM 955 O O . ASP A 1 117 ? -6.168 1.745 11.736 1.00 92.81 117 ASP A O 1
ATOM 959 N N . ARG A 1 118 ? -6.792 1.244 9.649 1.00 95.69 118 ARG A N 1
ATOM 960 C CA . ARG A 1 118 ? -5.431 0.973 9.151 1.00 95.69 118 ARG A CA 1
ATOM 961 C C . ARG A 1 118 ? -5.255 1.454 7.722 1.00 95.69 118 ARG A C 1
ATOM 963 O O . ARG A 1 118 ? -6.202 1.472 6.939 1.00 95.69 118 ARG A O 1
ATOM 970 N N . ILE A 1 119 ? -4.021 1.815 7.403 1.00 97.88 119 ILE A N 1
ATOM 971 C CA . ILE A 1 119 ? -3.567 2.180 6.067 1.00 97.88 119 ILE A CA 1
ATOM 972 C C . ILE A 1 119 ? -2.704 1.033 5.538 1.00 97.88 119 ILE A C 1
ATOM 974 O O . ILE A 1 119 ? -1.958 0.391 6.279 1.00 97.88 119 ILE A O 1
ATOM 978 N N . TYR A 1 120 ? -2.811 0.772 4.245 1.00 98.19 120 TYR A N 1
ATOM 979 C CA . TYR A 1 120 ? -1.965 -0.155 3.511 1.00 98.19 120 TYR A CA 1
ATOM 980 C C . TYR A 1 120 ? -1.314 0.630 2.385 1.00 98.19 120 TYR A C 1
ATOM 982 O O . TYR A 1 120 ? -2.001 1.147 1.504 1.00 98.19 120 TYR A O 1
ATOM 990 N N . THR A 1 121 ? 0.006 0.758 2.439 1.00 98.06 121 THR A N 1
ATOM 991 C CA . THR A 1 121 ? 0.767 1.546 1.472 1.00 98.06 121 THR A CA 1
ATOM 992 C C . THR A 1 121 ? 1.557 0.611 0.578 1.00 98.06 121 THR A C 1
ATOM 994 O O . THR A 1 121 ? 2.438 -0.097 1.047 1.00 98.06 121 THR A O 1
ATOM 997 N N . PHE A 1 122 ? 1.268 0.621 -0.716 1.00 97.69 122 PHE A N 1
ATOM 998 C CA . PHE A 1 122 ? 1.989 -0.151 -1.716 1.00 97.69 122 PHE A CA 1
ATOM 999 C C . PHE A 1 122 ? 2.967 0.755 -2.454 1.00 97.69 122 PHE A C 1
ATOM 1001 O O . PHE A 1 122 ? 2.571 1.793 -2.987 1.00 97.69 122 PHE A O 1
ATOM 1008 N N . VAL A 1 123 ? 4.238 0.362 -2.501 1.00 94.94 123 VAL A N 1
ATOM 1009 C CA . VAL A 1 123 ? 5.307 1.171 -3.095 1.00 94.94 123 VAL A CA 1
ATOM 1010 C C . VAL A 1 123 ? 6.035 0.383 -4.168 1.00 94.94 123 VAL A C 1
ATOM 1012 O O . VAL A 1 123 ? 6.556 -0.708 -3.920 1.00 94.94 123 VAL A O 1
ATOM 1015 N N . THR A 1 124 ? 6.127 0.956 -5.367 1.00 91.44 124 THR A N 1
ATOM 1016 C CA . THR A 1 124 ? 7.011 0.409 -6.396 1.00 91.44 124 THR A CA 1
ATOM 1017 C C . THR A 1 124 ? 8.457 0.776 -6.080 1.00 91.44 124 THR A C 1
ATOM 1019 O O . THR A 1 124 ? 8.790 1.959 -6.019 1.00 91.44 124 THR A O 1
ATOM 1022 N N . CYS A 1 125 ? 9.344 -0.202 -5.961 1.00 73.25 125 CYS A N 1
ATOM 1023 C CA . CYS A 1 125 ? 10.781 0.052 -5.987 1.00 73.25 125 CYS A CA 1
ATOM 1024 C C . CYS A 1 125 ? 11.234 0.169 -7.449 1.00 73.25 125 CYS A C 1
ATOM 1026 O O . CYS A 1 125 ? 11.141 -0.811 -8.198 1.00 73.25 125 CYS A O 1
ATOM 1028 N N . SER A 1 126 ? 11.712 1.347 -7.857 1.00 64.06 126 SER A N 1
ATOM 1029 C CA . SER A 1 126 ? 12.458 1.536 -9.104 1.00 64.06 126 SER A CA 1
ATOM 1030 C C . SER A 1 126 ? 13.961 1.579 -8.797 1.00 64.06 126 SER A C 1
ATOM 1032 O O . SER A 1 126 ? 14.369 2.038 -7.734 1.00 64.06 126 SER A O 1
ATOM 1034 N N . TYR A 1 127 ? 14.768 1.042 -9.713 1.00 55.44 127 TYR A N 1
ATOM 1035 C CA . TYR A 1 127 ? 16.233 1.177 -9.733 1.00 55.44 127 TYR A CA 1
ATOM 1036 C C . TYR A 1 127 ? 16.674 2.043 -10.929 1.00 55.44 127 TYR A C 1
ATOM 1038 O O . TYR A 1 127 ? 17.761 1.858 -11.474 1.00 55.44 127 TYR A O 1
ATOM 1046 N N . GLU A 1 128 ? 15.788 2.916 -11.419 1.00 49.78 128 GLU A N 1
ATOM 1047 C CA . GLU A 1 128 ? 16.052 3.765 -12.585 1.00 49.78 128 GLU A CA 1
ATOM 1048 C C . GLU A 1 128 ? 16.490 5.170 -12.156 1.00 49.78 128 GLU A C 1
ATOM 1050 O O . GLU A 1 128 ? 16.171 5.613 -11.058 1.00 49.78 128 GLU A O 1
ATOM 1055 N N . ARG A 1 129 ? 17.221 5.864 -13.042 1.00 50.97 129 ARG A N 1
ATOM 1056 C CA . ARG A 1 129 ? 18.024 7.074 -12.763 1.00 50.97 129 ARG A CA 1
ATOM 1057 C C . ARG A 1 129 ? 17.292 8.246 -12.086 1.00 50.97 129 ARG A C 1
ATOM 1059 O O . ARG A 1 129 ? 17.972 9.111 -11.549 1.00 50.97 129 ARG A O 1
ATOM 1066 N N . ASP A 1 130 ? 15.959 8.270 -12.100 1.00 60.69 130 ASP A N 1
ATOM 1067 C CA . ASP A 1 130 ? 15.149 9.364 -11.544 1.00 60.69 130 ASP A CA 1
ATOM 1068 C C . ASP A 1 130 ? 14.525 9.062 -10.163 1.00 60.69 130 ASP A C 1
ATOM 1070 O O . ASP A 1 130 ? 13.849 9.932 -9.613 1.00 60.69 130 ASP A O 1
ATOM 1074 N N . ASP A 1 131 ? 14.716 7.856 -9.600 1.00 67.38 131 ASP A N 1
ATOM 1075 C CA . ASP A 1 131 ? 14.221 7.412 -8.274 1.00 67.38 131 ASP A CA 1
ATOM 1076 C C . ASP A 1 131 ? 12.718 7.639 -8.006 1.00 67.38 131 ASP A C 1
ATOM 1078 O O . ASP A 1 131 ? 12.241 7.583 -6.867 1.00 67.38 131 ASP A O 1
ATOM 1082 N N . ASN A 1 132 ? 11.930 7.866 -9.057 1.00 81.06 132 ASN A N 1
ATOM 1083 C CA . ASN A 1 132 ? 10.491 8.033 -8.935 1.00 81.06 132 ASN A CA 1
ATOM 1084 C C . ASN A 1 132 ? 9.839 6.696 -8.568 1.00 81.06 132 ASN A C 1
ATOM 1086 O O . ASN A 1 132 ? 10.042 5.669 -9.229 1.00 81.06 132 ASN A O 1
ATOM 1090 N N . ARG A 1 133 ? 9.026 6.720 -7.511 1.00 90.25 133 ARG A N 1
ATOM 1091 C CA . ARG A 1 133 ? 8.249 5.589 -7.005 1.00 90.25 133 ARG A CA 1
ATOM 1092 C C . ARG A 1 133 ? 6.769 5.933 -7.057 1.00 90.25 133 ARG A C 1
ATOM 1094 O O . ARG A 1 133 ? 6.369 7.048 -6.736 1.00 90.25 133 ARG A O 1
ATOM 1101 N N . THR A 1 134 ? 5.956 4.963 -7.459 1.00 93.31 134 THR A N 1
ATOM 1102 C CA . THR A 1 134 ? 4.504 5.035 -7.315 1.00 93.31 134 THR A CA 1
ATOM 1103 C C . THR A 1 134 ? 4.120 4.567 -5.922 1.00 93.31 134 THR A C 1
ATOM 1105 O O . THR A 1 134 ? 4.544 3.493 -5.488 1.00 93.31 134 THR A O 1
ATOM 1108 N N . TYR A 1 135 ? 3.300 5.373 -5.263 1.00 96.12 135 TYR A N 1
ATOM 1109 C CA . TYR A 1 135 ? 2.679 5.093 -3.981 1.00 96.12 135 TYR A CA 1
ATOM 1110 C C . TYR A 1 135 ? 1.184 4.912 -4.215 1.00 96.12 135 TYR A C 1
ATOM 1112 O O . TYR A 1 135 ? 0.549 5.759 -4.842 1.00 96.12 135 TYR A O 1
ATOM 1120 N N . VAL A 1 136 ? 0.629 3.807 -3.726 1.00 97.69 136 VAL A N 1
ATOM 1121 C CA . VAL A 1 136 ? -0.815 3.558 -3.697 1.00 97.69 136 VAL A CA 1
ATOM 1122 C C . VAL A 1 136 ? -1.206 3.309 -2.252 1.00 97.69 136 VAL A C 1
ATOM 1124 O O . VAL A 1 136 ? -0.697 2.384 -1.625 1.00 97.69 136 VAL A O 1
ATOM 1127 N N . HIS A 1 137 ? -2.102 4.130 -1.718 1.00 97.81 137 HIS A N 1
ATOM 1128 C CA . HIS A 1 137 ? -2.610 3.984 -0.361 1.00 97.81 137 HIS A CA 1
ATOM 1129 C C . HIS A 1 137 ? -4.028 3.438 -0.404 1.00 97.81 137 HIS A C 1
ATOM 1131 O O . HIS A 1 137 ? -4.872 3.942 -1.148 1.00 97.81 137 HIS A O 1
ATOM 1137 N N . ALA A 1 138 ? -4.293 2.432 0.417 1.00 97.75 138 ALA A N 1
ATOM 1138 C CA . ALA A 1 138 ? -5.591 1.797 0.542 1.00 97.75 138 ALA A CA 1
ATOM 1139 C C . ALA A 1 138 ? -5.976 1.611 2.014 1.00 97.75 138 ALA A C 1
ATOM 1141 O O . ALA A 1 138 ? -5.119 1.616 2.899 1.00 97.75 138 ALA A O 1
ATOM 1142 N N . VAL A 1 139 ? -7.268 1.449 2.269 1.00 96.50 139 VAL A N 1
ATOM 1143 C CA . VAL A 1 139 ? -7.844 1.213 3.601 1.00 96.50 139 VAL A CA 1
ATOM 1144 C C . VAL A 1 139 ? -8.810 0.038 3.530 1.00 96.50 139 VAL A C 1
ATOM 1146 O O . VAL A 1 139 ? -9.382 -0.209 2.472 1.00 96.50 139 VAL A O 1
ATOM 1149 N N . GLU A 1 140 ? -8.969 -0.705 4.623 1.00 93.00 140 GLU A N 1
ATOM 1150 C CA . GLU A 1 140 ? -9.938 -1.811 4.679 1.00 93.00 140 GLU A CA 1
ATOM 1151 C C . GLU A 1 140 ? -11.370 -1.261 4.528 1.00 93.00 140 GLU A C 1
ATOM 1153 O O . GLU A 1 140 ? -11.715 -0.262 5.168 1.00 93.00 140 GLU A O 1
ATOM 1158 N N . GLU A 1 141 ? -12.155 -1.866 3.628 1.00 82.44 141 GLU A N 1
ATOM 1159 C CA . GLU A 1 141 ? -13.537 -1.456 3.324 1.00 82.44 141 GLU A CA 1
ATOM 1160 C C . GLU A 1 141 ? -14.498 -1.597 4.505 1.00 82.44 141 GLU A C 1
ATOM 1162 O O . GLU A 1 141 ? -14.271 -2.387 5.452 1.00 82.44 141 GLU A O 1
#

Organism: Anaerostipes hadrus (NCBI:txid649756)

Radius of gyration: 14.86 Å; chains: 1; bounding box: 36×35×37 Å

Sequence (141 aa):
MDYNKKKSSSGTIFLDHGCDKSFISDNNIIYGHHMKNGTMFAKLLKFREESFLKKHHVIILYTPKKTMHLKVISAYAVKAQDQMPITFANETQKKEYITKIRRMSEPSIKLDDKKIDRIYTFVTCSYERDDNRTYVHAVEE

InterPro domains:
  IPR005754 Sortase family [PF04203] (25-139)
  IPR009835 Sortase B family [cd05826] (2-140)
  IPR023365 Sortase domain superfamily [G3DSA:2.40.260.10] (1-140)
  IPR023365 Sortase domain superfamily [SSF63817] (2-138)

Foldseek 3Di:
DDPVPDDDPFHYWDWDPPADPVQQWQETEIEGACDPVCDTCVCLLCCLPQVVCVVPQWDWDDDPVDIFTWGWQAKAKDADDPDDDRHDPDPVVVVVSSVVRNVRGNHNDDDDPDDFRHKYWYWHQDPDPRNMIMIIITGGD

pLDDT: mean 91.21, std 9.01, range [49.78, 98.19]